Protein AF-K2EMI7-F1 (afdb_monomer_lite)

Sequence (175 aa):
MKKKNIKNKKSYARLVGLIFLVAIAVSFVFHQYYTTDVLNKGKEIKVSHIKQKKLFKIAPKEEIMSNNVLRCEPSNISSNKNRLAGKYSLNQFLIKRNIEKLVGNKPMKNMVGEIASRNLETASYLVAIAKHESNLGKFSPKKDGKDCFNYWGFRGSYNKTKSGYSCFDSPEQAV

Radius of gyration: 29.81 Å; chains: 1; bounding box: 68×60×85 Å

Structure (mmCIF, N/CA/C/O backbone):
data_AF-K2EMI7-F1
#
_entry.id   AF-K2EMI7-F1
#
loop_
_atom_site.group_PDB
_atom_site.id
_atom_site.type_symbol
_atom_site.label_atom_id
_atom_site.label_alt_id
_atom_site.label_comp_id
_atom_site.label_asym_id
_atom_site.label_entity_id
_atom_site.label_seq_id
_atom_site.pdbx_PDB_ins_code
_atom_site.Cartn_x
_atom_site.Cartn_y
_atom_site.Cartn_z
_atom_site.occupancy
_atom_site.B_iso_or_equiv
_atom_site.auth_seq_id
_atom_site.auth_comp_id
_atom_site.auth_asym_id
_atom_site.auth_atom_id
_atom_site.pdbx_PDB_model_num
ATOM 1 N N . MET A 1 1 ? 36.731 -22.249 67.807 1.00 58.53 1 MET A N 1
ATOM 2 C CA . MET A 1 1 ? 36.358 -22.102 66.373 1.00 58.53 1 MET A CA 1
ATOM 3 C C . MET A 1 1 ? 34.879 -21.770 66.066 1.00 58.53 1 MET A C 1
ATOM 5 O O . MET A 1 1 ? 34.621 -21.323 64.958 1.00 58.53 1 MET A O 1
ATOM 9 N N . LYS A 1 2 ? 33.895 -21.877 66.983 1.00 56.19 2 LYS A N 1
ATOM 10 C CA . LYS A 1 2 ? 32.458 -21.661 66.647 1.00 56.19 2 LYS A CA 1
ATOM 11 C C . LYS A 1 2 ? 32.001 -20.198 66.412 1.00 56.19 2 LYS A C 1
ATOM 13 O O . LYS A 1 2 ? 31.040 -19.979 65.681 1.00 56.19 2 LYS A O 1
ATOM 18 N N . LYS A 1 3 ? 32.682 -19.180 66.963 1.00 54.12 3 LYS A N 1
ATOM 19 C CA . LYS A 1 3 ? 32.239 -17.763 66.872 1.00 54.12 3 LYS A CA 1
ATOM 20 C C . LYS A 1 3 ? 32.367 -17.129 65.473 1.00 54.12 3 LYS A C 1
ATOM 22 O O . LYS A 1 3 ? 31.587 -16.237 65.149 1.00 54.12 3 LYS A O 1
ATOM 27 N N . LYS A 1 4 ? 33.308 -17.582 64.631 1.00 57.94 4 LYS A N 1
ATOM 28 C CA . LYS A 1 4 ? 33.532 -17.020 63.278 1.00 57.94 4 LYS A CA 1
ATOM 29 C C . LYS A 1 4 ? 32.387 -17.367 62.311 1.00 57.94 4 LYS A C 1
ATOM 31 O O . LYS A 1 4 ? 31.957 -16.523 61.535 1.00 57.94 4 LYS A O 1
ATOM 36 N N . ASN A 1 5 ? 31.825 -18.570 62.439 1.00 57.88 5 ASN A N 1
ATOM 37 C CA . ASN A 1 5 ? 30.780 -19.079 61.546 1.00 57.88 5 ASN A CA 1
ATOM 38 C C . ASN A 1 5 ? 29.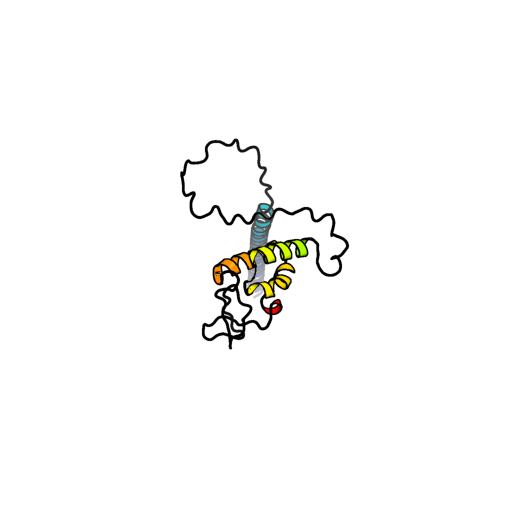410 -18.387 61.772 1.00 57.88 5 ASN A C 1
ATOM 40 O O . ASN A 1 5 ? 28.653 -18.141 60.837 1.00 57.88 5 ASN A O 1
ATOM 44 N N . ILE A 1 6 ? 29.124 -17.963 63.010 1.00 60.81 6 ILE A N 1
ATOM 45 C CA . ILE A 1 6 ? 27.888 -17.235 63.355 1.00 60.81 6 ILE A CA 1
ATOM 46 C C . ILE A 1 6 ? 27.912 -15.791 62.821 1.00 60.81 6 ILE A C 1
ATOM 48 O O . ILE A 1 6 ? 26.879 -15.279 62.386 1.00 60.81 6 ILE A O 1
ATOM 52 N N . LYS A 1 7 ? 29.082 -15.131 62.808 1.00 60.81 7 LYS A N 1
ATOM 53 C CA . LYS A 1 7 ? 29.219 -13.769 62.258 1.00 60.81 7 LYS A CA 1
ATOM 54 C C . LYS A 1 7 ? 28.960 -13.735 60.747 1.00 60.81 7 LYS A C 1
ATOM 56 O O . LYS A 1 7 ? 28.239 -12.853 60.288 1.00 60.81 7 LYS A O 1
ATOM 61 N N . ASN A 1 8 ? 29.451 -14.728 60.004 1.00 63.94 8 ASN A N 1
ATOM 62 C CA . ASN A 1 8 ? 29.237 -14.808 58.555 1.00 63.94 8 ASN A CA 1
ATOM 63 C C . ASN A 1 8 ? 27.765 -15.060 58.194 1.00 63.94 8 ASN A C 1
ATOM 65 O O . ASN A 1 8 ? 27.247 -14.408 57.292 1.00 63.94 8 ASN A O 1
ATOM 69 N N . LYS A 1 9 ? 27.053 -15.908 58.952 1.00 69.69 9 LYS A N 1
ATOM 70 C CA . LYS A 1 9 ? 25.607 -16.126 58.751 1.00 69.69 9 LYS A CA 1
ATOM 71 C C . LYS A 1 9 ? 24.773 -14.866 58.998 1.00 69.69 9 LYS A C 1
ATOM 73 O O . LYS A 1 9 ? 23.868 -14.575 58.223 1.00 69.69 9 LYS A O 1
ATOM 78 N N . LYS A 1 10 ? 25.099 -14.081 60.034 1.00 72.56 10 LYS A N 1
ATOM 79 C CA . LYS A 1 10 ? 24.418 -12.799 60.298 1.00 72.56 10 LYS A CA 1
ATOM 80 C C . LYS A 1 10 ? 24.714 -11.745 59.226 1.00 72.56 10 LYS A C 1
ATOM 82 O O . LYS A 1 10 ? 23.830 -10.961 58.903 1.00 72.56 10 LYS A O 1
ATOM 87 N N . SER A 1 11 ? 25.928 -11.736 58.674 1.00 76.31 11 SER A N 1
ATOM 88 C CA . SER A 1 11 ? 26.299 -10.839 57.572 1.00 76.31 11 SER A CA 1
ATOM 89 C C . SER A 1 11 ? 25.534 -11.177 56.288 1.00 76.31 11 SER A C 1
ATOM 91 O O . SER A 1 11 ? 24.950 -10.297 55.662 1.00 76.31 11 SER A O 1
ATOM 93 N N . TYR A 1 12 ? 25.440 -12.467 55.955 1.00 83.25 12 TYR A N 1
ATOM 94 C CA . TYR A 1 12 ? 24.711 -12.934 54.777 1.00 83.25 12 TYR A CA 1
ATOM 95 C C . TYR A 1 12 ? 23.205 -12.658 54.876 1.00 83.25 12 TYR A C 1
ATOM 97 O O . TYR A 1 12 ? 22.613 -12.144 53.935 1.00 83.25 12 TYR A O 1
ATOM 105 N N . ALA A 1 13 ? 22.596 -12.894 56.043 1.00 84.44 13 ALA A N 1
ATOM 106 C CA . ALA A 1 13 ? 21.185 -12.575 56.272 1.00 84.44 13 ALA A CA 1
ATOM 107 C C . ALA A 1 13 ? 20.878 -11.075 56.086 1.00 84.44 13 ALA A C 1
ATOM 109 O O . ALA A 1 13 ? 19.842 -10.722 55.528 1.00 84.44 13 ALA A O 1
ATOM 110 N N . ARG A 1 14 ? 21.794 -10.187 56.502 1.00 86.50 14 ARG A N 1
ATOM 111 C CA . ARG A 1 14 ? 21.661 -8.737 56.282 1.00 86.50 14 ARG A CA 1
ATOM 112 C C . ARG A 1 14 ? 21.793 -8.363 54.808 1.00 86.50 14 ARG A C 1
ATOM 114 O O . ARG A 1 14 ? 21.020 -7.540 54.334 1.00 86.50 14 ARG A O 1
ATOM 121 N N . LEU A 1 15 ? 22.731 -8.981 54.090 1.00 89.38 15 LEU A N 1
ATOM 122 C CA . LEU A 1 15 ? 22.933 -8.738 52.661 1.00 89.38 15 LEU A CA 1
ATOM 123 C C . LEU A 1 15 ? 21.712 -9.173 51.835 1.00 89.38 15 LEU A C 1
ATOM 125 O O . LEU A 1 15 ? 21.234 -8.410 51.003 1.00 89.38 15 LEU A O 1
ATOM 129 N N . VAL A 1 16 ? 21.169 -10.363 52.109 1.00 91.56 16 VAL A N 1
ATOM 130 C CA . VAL A 1 16 ? 19.969 -10.879 51.428 1.00 91.56 16 VAL A CA 1
ATOM 131 C C . VAL A 1 16 ? 18.754 -9.992 51.706 1.00 91.56 16 VAL A C 1
ATOM 133 O O . VAL A 1 16 ? 18.024 -9.656 50.777 1.00 91.56 16 VAL A O 1
ATOM 136 N N . GLY A 1 17 ? 18.569 -9.549 52.954 1.00 93.44 17 GLY A N 1
ATOM 137 C CA . GLY A 1 17 ? 17.494 -8.615 53.297 1.00 93.44 17 GLY A CA 1
ATOM 138 C C . GLY A 1 17 ? 17.592 -7.288 52.537 1.00 93.44 17 GLY A C 1
ATOM 139 O O . GLY A 1 17 ? 16.581 -6.767 52.074 1.00 93.44 17 GLY A O 1
ATOM 140 N N . LEU A 1 18 ? 18.808 -6.770 52.344 1.00 93.69 18 LEU A N 1
ATOM 141 C CA . LEU A 1 18 ? 19.036 -5.508 51.639 1.00 93.69 18 LEU A CA 1
ATOM 142 C C . LEU A 1 18 ? 18.751 -5.630 50.134 1.00 93.69 18 LEU A C 1
ATOM 144 O O . LEU A 1 18 ? 18.103 -4.756 49.565 1.00 93.69 18 LEU A O 1
ATOM 148 N N . ILE A 1 19 ? 19.138 -6.747 49.508 1.00 94.38 19 ILE A N 1
ATOM 149 C CA . ILE A 1 19 ? 18.801 -7.041 48.104 1.00 94.38 19 ILE A CA 1
ATOM 150 C C . ILE A 1 19 ? 17.281 -7.126 47.915 1.00 94.38 19 ILE A C 1
ATOM 152 O O . ILE A 1 19 ? 16.744 -6.571 46.957 1.00 94.38 19 ILE A O 1
ATOM 156 N N . PHE A 1 20 ? 16.576 -7.770 48.848 1.00 95.62 20 PHE A N 1
ATOM 157 C CA . PHE A 1 20 ? 15.123 -7.916 48.771 1.00 95.62 20 PHE A CA 1
ATOM 158 C C . PHE A 1 20 ? 14.398 -6.566 48.890 1.00 95.62 20 PHE A C 1
ATOM 160 O O . PHE A 1 20 ? 13.468 -6.294 48.132 1.00 95.62 20 PHE A O 1
ATOM 167 N N . LEU A 1 21 ? 14.862 -5.679 49.777 1.00 94.88 21 LEU A N 1
ATOM 168 C CA . LEU A 1 21 ? 14.314 -4.324 49.908 1.00 94.88 21 LEU A CA 1
ATOM 169 C C . LEU A 1 21 ? 14.520 -3.484 48.642 1.00 94.88 21 LEU A C 1
ATOM 171 O O . LEU A 1 21 ? 13.600 -2.785 48.218 1.00 94.88 21 LEU A O 1
ATOM 175 N N . VAL A 1 22 ? 15.690 -3.585 48.005 1.00 95.75 22 VAL A N 1
ATOM 176 C CA . VAL A 1 22 ? 15.959 -2.895 46.734 1.00 95.75 22 VAL A CA 1
ATOM 177 C C . VAL A 1 22 ? 15.048 -3.423 45.624 1.00 95.75 22 VAL A C 1
ATOM 179 O O . VAL A 1 22 ? 14.470 -2.628 44.886 1.00 95.75 22 VAL A O 1
ATOM 182 N N . ALA A 1 23 ? 14.845 -4.740 45.534 1.00 95.62 23 ALA A N 1
ATOM 183 C CA . ALA A 1 23 ? 13.955 -5.338 44.538 1.00 95.62 23 ALA A CA 1
ATOM 184 C C . ALA A 1 23 ? 12.493 -4.875 44.696 1.00 95.62 23 ALA A C 1
ATOM 186 O O . ALA A 1 23 ? 11.828 -4.577 43.699 1.00 95.62 23 ALA A O 1
ATOM 187 N N . ILE A 1 24 ? 12.004 -4.752 45.936 1.00 95.88 24 ILE A N 1
ATOM 188 C CA . ILE A 1 24 ? 10.662 -4.221 46.224 1.00 95.88 24 ILE A CA 1
ATOM 189 C C . ILE A 1 24 ? 10.566 -2.745 45.818 1.00 95.88 24 ILE A C 1
ATOM 191 O O . ILE A 1 24 ? 9.604 -2.361 45.154 1.00 95.88 24 ILE A O 1
ATOM 195 N N . ALA A 1 25 ? 11.566 -1.926 46.159 1.00 95.62 25 ALA A N 1
ATOM 196 C CA . ALA A 1 25 ? 11.580 -0.507 45.806 1.00 95.62 25 ALA A CA 1
ATOM 197 C C . ALA A 1 25 ? 11.582 -0.289 44.283 1.00 95.62 25 ALA A C 1
ATOM 199 O O . ALA A 1 25 ? 10.801 0.514 43.773 1.00 95.62 25 ALA A O 1
ATOM 200 N N . VAL A 1 26 ? 12.397 -1.048 43.542 1.00 95.44 26 VAL A N 1
ATOM 201 C CA . VAL A 1 26 ? 12.434 -0.995 42.071 1.00 95.44 26 VAL A CA 1
ATOM 202 C C . VAL A 1 26 ? 11.098 -1.435 41.474 1.00 95.44 26 VAL A C 1
ATOM 204 O O . VAL A 1 26 ? 10.591 -0.767 40.576 1.00 95.44 26 VAL A O 1
ATOM 207 N N . SER A 1 27 ? 10.487 -2.501 42.001 1.00 93.19 27 SER A N 1
ATOM 208 C CA . SER A 1 27 ? 9.173 -2.973 41.542 1.00 93.19 27 SER A CA 1
ATOM 209 C C . SER A 1 27 ? 8.075 -1.932 41.777 1.00 93.19 27 SER A C 1
ATOM 211 O O . SER A 1 27 ? 7.224 -1.733 40.913 1.00 93.19 27 SER A O 1
ATOM 213 N N . PHE A 1 28 ? 8.115 -1.220 42.908 1.00 94.25 28 PHE A N 1
ATOM 214 C CA . PHE A 1 28 ? 7.17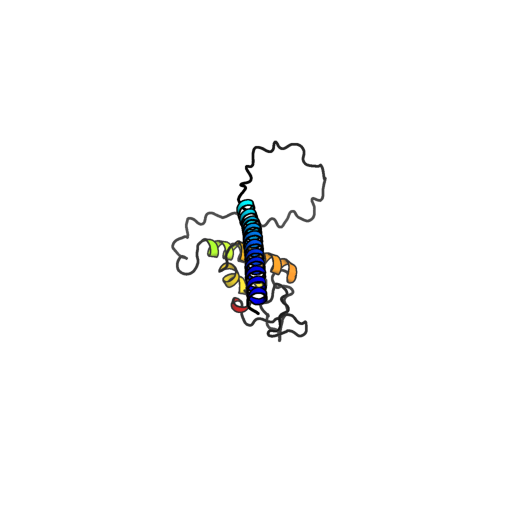3 -0.142 43.207 1.00 94.25 28 PHE A CA 1
ATOM 215 C C . PHE A 1 28 ? 7.340 1.047 42.252 1.00 94.25 28 PHE A C 1
ATOM 217 O O . PHE A 1 28 ? 6.351 1.541 41.716 1.00 94.25 28 PHE A O 1
ATOM 224 N N . VAL A 1 29 ? 8.579 1.468 41.974 1.00 91.94 29 VAL A N 1
ATOM 225 C CA . VAL A 1 29 ? 8.863 2.542 41.004 1.00 91.94 29 VAL A CA 1
ATOM 226 C C . VAL A 1 29 ? 8.427 2.143 39.594 1.00 91.94 29 VAL A C 1
ATOM 228 O O . VAL A 1 29 ? 7.775 2.934 38.916 1.00 91.94 29 VAL A O 1
ATOM 231 N N . PHE A 1 30 ? 8.711 0.907 39.170 1.00 89.31 30 PHE A N 1
ATOM 232 C CA . PHE A 1 30 ? 8.220 0.373 37.898 1.00 89.31 30 PHE A CA 1
ATOM 233 C C . PHE A 1 30 ? 6.690 0.397 37.848 1.00 89.31 30 PHE A C 1
ATOM 235 O O . PHE A 1 30 ? 6.118 0.880 36.875 1.00 89.31 30 PHE A O 1
ATOM 242 N N . HIS A 1 31 ? 6.004 -0.048 38.901 1.00 86.94 31 HIS A N 1
ATOM 243 C CA . HIS A 1 31 ? 4.544 -0.032 38.921 1.00 86.94 31 HIS A CA 1
ATOM 244 C C . HIS A 1 31 ? 3.977 1.394 38.836 1.00 86.94 31 HIS A C 1
ATOM 246 O O . HIS A 1 31 ? 3.043 1.626 38.073 1.00 86.94 31 HIS A O 1
ATOM 252 N N . GLN A 1 32 ? 4.571 2.370 39.528 1.00 84.31 32 GLN A N 1
ATOM 253 C CA . GLN A 1 32 ? 4.176 3.784 39.432 1.00 84.31 32 GLN A CA 1
ATOM 254 C C . GLN A 1 32 ? 4.410 4.357 38.022 1.00 84.31 32 GLN A C 1
ATOM 256 O O . GLN A 1 32 ? 3.540 5.031 37.473 1.00 84.31 32 GLN A O 1
ATOM 261 N N . TYR A 1 33 ? 5.546 4.045 37.392 1.00 84.56 33 TYR A N 1
ATOM 262 C CA . TYR A 1 33 ? 5.862 4.505 36.035 1.00 84.56 33 TYR A CA 1
ATOM 263 C C . TYR A 1 33 ? 4.877 3.948 34.994 1.00 84.56 33 TYR A C 1
ATOM 265 O O . TYR A 1 33 ? 4.270 4.698 34.235 1.00 84.56 33 TYR A O 1
ATOM 273 N N . TYR A 1 34 ? 4.623 2.638 35.018 1.00 77.31 34 TYR A N 1
ATOM 274 C CA . TYR A 1 34 ? 3.711 2.012 34.057 1.00 77.31 34 TYR A CA 1
ATOM 275 C C . TYR A 1 34 ? 2.229 2.321 34.323 1.00 77.31 34 TYR A C 1
ATOM 277 O O . TYR A 1 34 ? 1.443 2.354 33.380 1.00 77.31 34 TYR A O 1
ATOM 285 N N . THR A 1 35 ? 1.811 2.570 35.570 1.00 70.94 35 THR A N 1
ATOM 286 C CA . THR A 1 35 ? 0.410 2.939 35.868 1.00 70.94 35 THR A CA 1
ATOM 287 C C . THR A 1 35 ? 0.094 4.392 35.510 1.00 70.94 35 THR A C 1
ATOM 289 O O . THR A 1 35 ? -1.014 4.679 35.052 1.00 70.94 35 THR A O 1
ATOM 292 N N . THR A 1 36 ? 1.057 5.309 35.645 1.00 60.44 36 THR A N 1
ATOM 293 C CA . THR A 1 36 ? 0.868 6.724 35.274 1.00 60.44 36 THR A CA 1
ATOM 294 C C . THR A 1 36 ? 0.776 6.937 33.758 1.00 60.44 36 THR A C 1
ATOM 296 O O . THR A 1 36 ? -0.046 7.744 33.313 1.00 60.44 36 THR A O 1
ATOM 299 N N . ASP A 1 37 ? 1.492 6.151 32.949 1.00 58.06 37 ASP A N 1
ATOM 300 C CA . ASP A 1 37 ? 1.394 6.205 31.480 1.00 58.06 37 ASP A CA 1
ATOM 301 C C . ASP A 1 37 ? 0.076 5.633 30.922 1.00 58.06 37 ASP A C 1
ATOM 303 O O . ASP A 1 37 ? -0.373 6.031 29.842 1.00 58.06 37 ASP A O 1
ATOM 307 N N . VAL A 1 38 ? -0.605 4.750 31.662 1.00 56.00 38 VAL A N 1
ATOM 308 C CA . VAL A 1 38 ? -1.909 4.195 31.251 1.00 56.00 38 VAL A CA 1
ATOM 309 C C . VAL A 1 38 ? -3.061 5.166 31.547 1.00 56.00 38 VAL A C 1
ATOM 311 O O . VAL A 1 38 ? -4.017 5.234 30.774 1.00 56.00 38 VAL A O 1
ATOM 314 N N . LEU A 1 39 ? -2.965 5.987 32.599 1.00 52.72 39 LEU A N 1
ATOM 315 C CA . LEU A 1 39 ? -4.022 6.939 32.980 1.00 52.72 39 LEU A CA 1
ATOM 316 C C . LEU A 1 39 ? -3.962 8.284 32.231 1.00 52.72 39 LEU A C 1
ATOM 318 O O . LEU A 1 39 ? -4.981 8.967 32.124 1.00 52.72 39 LEU A O 1
ATOM 322 N N . ASN A 1 40 ? -2.822 8.650 31.635 1.00 53.12 40 ASN A N 1
ATOM 323 C CA . ASN A 1 40 ? -2.707 9.863 30.810 1.00 53.12 40 ASN A CA 1
ATOM 324 C C . ASN A 1 40 ? -3.262 9.720 29.379 1.00 53.12 40 ASN A C 1
ATOM 326 O O . ASN A 1 40 ? -3.350 10.713 28.658 1.00 53.12 40 ASN A O 1
ATOM 330 N N . LYS A 1 41 ? -3.720 8.527 28.973 1.00 52.56 41 LYS A N 1
ATOM 331 C CA . LYS A 1 41 ? -4.428 8.311 27.695 1.00 52.56 41 LYS A CA 1
ATOM 332 C C . LYS A 1 41 ? -5.943 8.563 27.751 1.00 52.56 41 LYS A C 1
ATOM 334 O O . LYS A 1 41 ? -6.610 8.413 26.734 1.00 52.56 41 LYS A O 1
ATOM 339 N N . GLY A 1 42 ? -6.486 8.966 28.904 1.00 53.31 42 GLY A N 1
ATOM 340 C CA . GLY A 1 42 ? -7.935 9.043 29.137 1.00 53.31 42 GLY A CA 1
ATOM 341 C C . GLY A 1 42 ? -8.515 10.420 29.469 1.00 53.31 42 GLY A C 1
ATOM 342 O O . GLY A 1 42 ? -9.662 10.483 29.902 1.00 53.31 42 GLY A O 1
ATOM 343 N N . LYS A 1 43 ? -7.782 11.532 29.311 1.00 46.19 43 LYS A N 1
ATOM 344 C CA . LYS A 1 43 ? -8.409 12.856 29.466 1.00 46.19 43 LYS A CA 1
ATOM 345 C C . LYS A 1 43 ? -9.190 13.208 28.204 1.00 46.19 43 LYS A C 1
ATOM 347 O O . LYS A 1 43 ? -8.626 13.698 27.229 1.00 46.19 43 LYS A O 1
ATOM 352 N N . GLU A 1 44 ? -10.499 12.972 28.255 1.00 47.44 44 GLU A N 1
ATOM 353 C 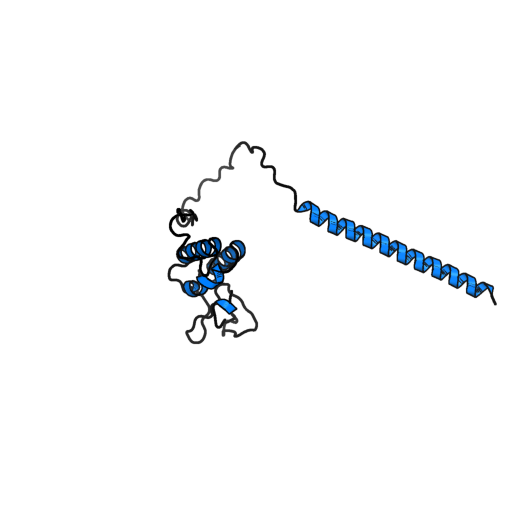CA . GLU A 1 44 ? -11.459 13.598 27.351 1.00 47.44 44 GLU A CA 1
ATOM 354 C C . GLU A 1 44 ? -11.184 15.102 27.280 1.00 47.44 44 GLU A C 1
ATOM 356 O O . GLU A 1 44 ? -11.229 15.823 28.285 1.00 47.44 44 GLU A O 1
ATOM 361 N N . ILE A 1 45 ? -10.911 15.587 26.072 1.00 46.81 45 ILE A N 1
ATOM 362 C CA . ILE A 1 45 ? -10.919 17.013 25.783 1.00 46.81 45 ILE A CA 1
ATOM 363 C C . ILE A 1 45 ? -12.377 17.459 25.914 1.00 46.81 45 ILE A C 1
ATOM 365 O O . ILE A 1 45 ? -13.165 17.342 24.976 1.00 46.81 45 ILE A O 1
ATOM 369 N N . LYS A 1 46 ? -12.756 17.976 27.086 1.00 42.72 46 LYS A N 1
ATOM 370 C CA . LYS A 1 46 ? -13.983 18.761 27.225 1.00 42.72 46 LYS A CA 1
ATOM 371 C C . LYS A 1 46 ? -13.795 20.038 26.418 1.00 42.72 46 LYS A C 1
ATOM 373 O O . LYS A 1 46 ? -13.186 20.994 26.890 1.00 42.72 46 LYS A O 1
ATOM 378 N N . VAL A 1 47 ? -14.307 20.042 25.190 1.00 51.66 47 VAL A N 1
ATOM 379 C CA . VAL A 1 47 ? -14.420 21.249 24.370 1.00 51.66 47 VAL A CA 1
ATOM 380 C C . VAL A 1 47 ? -15.521 22.116 24.980 1.00 51.66 47 VAL A C 1
ATOM 382 O O . VAL A 1 47 ? -16.671 22.100 24.551 1.00 51.66 47 VAL A O 1
ATOM 385 N N . SER A 1 48 ? -15.187 22.854 26.037 1.00 46.41 48 SER A N 1
ATOM 386 C CA . SER A 1 48 ? -16.004 23.969 26.491 1.00 46.41 48 SER A CA 1
ATOM 387 C C . SER A 1 48 ? -15.733 25.160 25.574 1.00 46.41 48 SER A C 1
ATOM 389 O O . SER A 1 48 ? -14.601 25.612 25.429 1.00 46.41 48 SER A O 1
ATOM 391 N N . HIS A 1 49 ? -16.793 25.607 24.899 1.00 48.25 49 HIS A N 1
ATOM 392 C CA . HIS A 1 49 ? -16.943 26.873 24.178 1.00 48.25 49 HIS A CA 1
ATOM 393 C C . HIS A 1 49 ? -15.678 27.737 24.039 1.00 48.25 49 HIS A C 1
ATOM 395 O O . HIS A 1 49 ? -15.483 28.718 24.762 1.00 48.25 49 HIS A O 1
ATOM 401 N N . ILE A 1 50 ? -14.870 27.456 23.017 1.00 44.12 50 ILE A N 1
ATOM 402 C CA . ILE A 1 50 ? -13.933 28.456 22.513 1.00 44.12 50 ILE A CA 1
ATOM 403 C C . ILE A 1 50 ? -14.769 29.458 21.714 1.00 44.12 50 ILE A C 1
ATOM 405 O O . ILE A 1 50 ? -15.125 29.235 20.558 1.00 44.12 50 ILE A O 1
ATOM 409 N N . LYS A 1 51 ? -15.105 30.576 22.369 1.00 42.66 51 LYS A N 1
ATOM 410 C CA . LYS A 1 51 ? -15.488 31.828 21.708 1.00 42.66 51 LYS A CA 1
ATOM 411 C C . LYS A 1 51 ? -14.494 32.070 20.574 1.00 42.66 51 LYS A C 1
ATOM 413 O O . LYS A 1 51 ? -13.311 32.268 20.842 1.00 42.66 51 LYS A O 1
ATOM 418 N N . GLN A 1 52 ? -14.977 32.069 19.332 1.00 51.97 52 GLN A N 1
ATOM 419 C CA . GLN A 1 52 ? -14.224 32.522 18.165 1.00 51.97 52 GLN A CA 1
ATOM 420 C C . GLN A 1 52 ? -13.710 33.940 18.436 1.00 51.97 52 GLN A C 1
ATOM 422 O O . GLN A 1 52 ? -14.424 34.923 18.255 1.00 51.97 52 GLN A O 1
ATOM 427 N N . LYS A 1 53 ? -12.475 34.066 18.918 1.00 4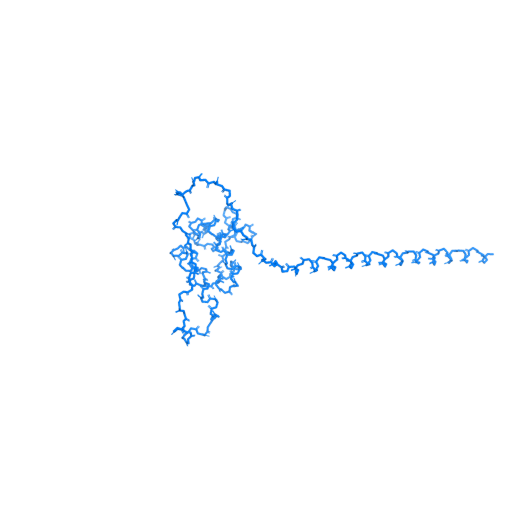3.62 53 LYS A N 1
ATOM 428 C CA . LYS A 1 53 ? -11.822 35.357 19.084 1.00 43.62 53 LYS A CA 1
ATOM 429 C C . LYS A 1 53 ? -10.535 35.340 18.280 1.00 43.62 53 LYS A C 1
ATOM 431 O O . LYS A 1 53 ? -9.517 34.821 18.711 1.00 43.62 53 LYS A O 1
ATOM 436 N N . LYS A 1 54 ? -10.654 35.967 17.109 1.00 42.47 54 LYS A N 1
ATOM 437 C CA . LYS A 1 54 ? -9.581 36.569 16.318 1.00 42.47 54 LYS A CA 1
ATOM 438 C C . LYS A 1 54 ? -8.523 35.574 15.824 1.00 42.47 54 LYS A C 1
ATOM 440 O O . LYS A 1 54 ? -7.414 35.495 16.341 1.00 42.47 54 LYS A O 1
ATOM 445 N N . LEU A 1 55 ? -8.898 34.881 14.746 1.00 38.12 55 LEU A N 1
ATOM 446 C CA . LEU A 1 55 ? -7.969 34.299 13.781 1.00 38.12 55 LEU A CA 1
ATOM 447 C C . LEU A 1 55 ? -6.863 35.319 13.466 1.00 38.12 55 LEU A C 1
ATOM 449 O O . LEU A 1 55 ? -7.141 36.473 13.125 1.00 38.12 55 LEU A O 1
ATOM 453 N N . PHE A 1 56 ? -5.620 34.875 13.598 1.00 41.25 56 PHE A N 1
ATOM 454 C CA . PHE A 1 56 ? -4.437 35.584 13.143 1.00 41.25 56 PHE A CA 1
ATOM 455 C C . PHE A 1 56 ? -4.610 35.889 11.645 1.00 41.25 56 PHE A C 1
ATOM 457 O O . PHE A 1 56 ? -4.821 34.978 10.843 1.00 41.25 56 PHE A O 1
ATOM 464 N N . LYS A 1 57 ? -4.613 37.176 11.275 1.00 40.69 57 LYS A N 1
ATOM 465 C CA . LYS A 1 57 ? -4.712 37.610 9.878 1.00 40.69 57 LYS A CA 1
ATOM 466 C C . LYS A 1 57 ? -3.429 37.206 9.151 1.00 40.69 57 LYS A C 1
ATOM 468 O O . LYS A 1 57 ? -2.444 37.932 9.200 1.00 40.69 57 LYS A O 1
ATOM 473 N N . ILE A 1 58 ? -3.468 36.074 8.460 1.00 39.84 58 ILE A N 1
ATOM 474 C CA . ILE A 1 58 ? -2.577 35.790 7.336 1.00 39.84 58 ILE A CA 1
ATOM 475 C C . ILE A 1 58 ? -3.470 35.833 6.102 1.00 39.84 58 ILE A C 1
ATOM 477 O O . ILE A 1 58 ? -4.321 34.969 5.913 1.00 39.84 58 ILE A O 1
ATOM 481 N N . ALA A 1 59 ? -3.318 36.881 5.304 1.00 38.09 59 ALA A N 1
ATOM 482 C CA . ALA A 1 59 ? -3.851 36.960 3.949 1.00 38.09 59 ALA A CA 1
ATOM 483 C C . ALA A 1 59 ? -2.685 36.770 2.960 1.00 38.09 59 ALA A C 1
ATOM 485 O O . ALA A 1 59 ? -1.542 37.046 3.322 1.00 38.09 59 ALA A O 1
ATOM 486 N N . PRO A 1 60 ? -2.946 36.403 1.700 1.00 48.25 60 PRO A N 1
ATOM 487 C CA . PRO A 1 60 ? -3.625 35.188 1.273 1.00 48.25 60 PRO A CA 1
ATOM 488 C C . PRO A 1 60 ? -2.678 34.343 0.396 1.00 48.25 60 PRO A C 1
ATOM 490 O O . PRO A 1 60 ? -1.850 34.868 -0.343 1.00 48.25 60 PRO A O 1
ATOM 493 N N . LYS A 1 61 ? -2.828 33.016 0.426 1.00 40.12 61 LYS A N 1
ATOM 494 C CA . LYS A 1 61 ? -2.358 32.142 -0.664 1.00 40.12 61 LYS A CA 1
ATOM 495 C C . LYS A 1 61 ? -3.527 31.308 -1.178 1.00 40.12 61 LYS A C 1
ATOM 497 O O . LYS A 1 61 ? -3.480 30.082 -1.248 1.00 40.12 61 LYS A O 1
ATOM 502 N N . GLU A 1 62 ? -4.607 32.013 -1.496 1.00 41.12 62 GLU A N 1
ATOM 503 C CA . GLU A 1 62 ? -5.642 31.541 -2.407 1.00 41.12 62 GLU A CA 1
ATOM 504 C C . GLU A 1 62 ? -5.046 31.490 -3.819 1.00 41.12 62 GLU A C 1
ATOM 506 O O . GLU A 1 62 ? -5.227 32.417 -4.589 1.00 41.12 62 GLU A O 1
ATOM 511 N N . GLU A 1 63 ? -4.281 30.443 -4.147 1.00 39.00 63 GLU A N 1
ATOM 512 C CA . GLU A 1 63 ? -4.137 30.050 -5.563 1.00 39.00 63 GLU A CA 1
ATOM 513 C C . GLU A 1 63 ? -3.629 28.620 -5.817 1.00 39.00 63 GLU A C 1
ATOM 515 O O . GLU A 1 63 ? -3.666 28.173 -6.956 1.00 39.00 63 GLU A O 1
ATOM 520 N N . ILE A 1 64 ? -3.197 27.837 -4.809 1.00 38.91 64 ILE A N 1
ATOM 521 C CA . ILE A 1 64 ? -2.572 26.517 -5.095 1.00 38.91 64 ILE A CA 1
ATOM 522 C C . ILE A 1 64 ? -3.249 25.305 -4.412 1.00 38.91 64 ILE A C 1
ATOM 524 O O . ILE A 1 64 ? -2.956 24.168 -4.767 1.00 38.91 64 ILE A O 1
ATOM 528 N N . MET A 1 65 ? -4.224 25.475 -3.506 1.00 37.94 65 MET A N 1
ATOM 529 C CA . MET A 1 65 ? -4.841 24.324 -2.796 1.00 37.94 65 MET A CA 1
ATOM 530 C C . MET A 1 65 ? -6.378 24.225 -2.841 1.00 37.94 65 MET A C 1
ATOM 532 O O . MET A 1 65 ? -6.949 23.400 -2.135 1.00 37.94 65 MET A O 1
ATOM 536 N N . SER A 1 66 ? -7.062 24.991 -3.698 1.00 35.75 66 SER A N 1
ATOM 537 C CA . SER A 1 66 ? -8.539 25.008 -3.740 1.00 35.75 66 SER A CA 1
ATOM 538 C C . SER A 1 66 ? -9.185 23.828 -4.493 1.00 35.75 66 SER A C 1
ATOM 540 O O . SER A 1 66 ? -10.309 23.441 -4.190 1.00 35.75 66 SER A O 1
ATOM 542 N N . ASN A 1 67 ? -8.491 23.170 -5.430 1.00 38.25 67 ASN A N 1
ATOM 543 C CA . ASN A 1 67 ? -9.192 22.305 -6.397 1.00 38.25 67 ASN A CA 1
ATOM 544 C C . ASN A 1 67 ? -9.155 20.791 -6.118 1.00 38.25 67 ASN A C 1
ATOM 546 O O . ASN A 1 67 ? -9.588 20.023 -6.967 1.00 38.25 67 ASN A O 1
ATOM 550 N N . ASN A 1 68 ? -8.670 20.325 -4.962 1.00 43.44 68 ASN A N 1
ATOM 551 C CA . ASN A 1 68 ? -8.652 18.885 -4.640 1.00 43.44 68 ASN A CA 1
ATOM 552 C C . ASN A 1 68 ? -9.056 18.587 -3.190 1.00 43.44 68 ASN A C 1
ATOM 554 O O . ASN A 1 68 ? -8.489 17.713 -2.532 1.00 43.44 68 ASN A O 1
ATOM 558 N N . VAL A 1 69 ? -10.073 19.294 -2.691 1.00 38.53 69 VAL A N 1
ATOM 559 C CA . VAL A 1 69 ? -10.776 18.885 -1.471 1.00 38.53 69 VAL A CA 1
ATOM 560 C C . VAL A 1 69 ? -11.564 17.622 -1.794 1.00 38.53 69 VAL A C 1
ATOM 562 O O . VAL A 1 69 ? -12.700 17.663 -2.265 1.00 38.53 69 VAL A O 1
ATOM 565 N N . LEU A 1 70 ? -10.939 16.474 -1.549 1.00 39.75 70 LEU A N 1
ATOM 566 C CA . LEU A 1 70 ? -11.610 15.190 -1.575 1.00 39.75 70 LEU A CA 1
ATOM 567 C C . LEU A 1 70 ? -12.494 15.078 -0.331 1.00 39.75 70 LEU A C 1
ATOM 569 O O . LEU A 1 70 ? -12.141 14.481 0.682 1.00 39.75 70 LEU A O 1
ATOM 573 N N . ARG A 1 71 ? -13.648 15.738 -0.397 1.00 33.44 71 ARG A N 1
ATOM 574 C CA . ARG A 1 71 ? -14.698 15.627 0.604 1.00 33.44 71 ARG A CA 1
ATOM 575 C C . ARG A 1 71 ? -15.364 14.270 0.401 1.00 33.44 71 ARG A C 1
ATOM 577 O O . ARG A 1 71 ? -16.107 14.071 -0.559 1.00 33.44 71 ARG A O 1
ATOM 584 N N . CYS A 1 72 ? -15.069 13.316 1.278 1.00 42.88 72 CYS A N 1
ATOM 585 C CA . CYS A 1 72 ? -15.822 12.070 1.371 1.00 42.88 72 CYS A CA 1
ATOM 586 C C . CYS A 1 72 ? -17.216 12.383 1.937 1.00 42.88 72 CYS A C 1
ATOM 588 O O . CYS A 1 72 ? -17.460 12.208 3.123 1.00 42.88 72 CYS A O 1
ATOM 590 N N . GLU A 1 73 ? -18.117 12.885 1.095 1.00 41.47 73 GLU A N 1
ATOM 591 C CA . GLU A 1 73 ? -19.547 12.932 1.399 1.00 41.47 73 GLU A CA 1
ATOM 592 C C . GLU A 1 73 ? -20.115 11.510 1.238 1.00 41.47 73 GLU A C 1
ATOM 594 O O . GLU A 1 73 ? -20.040 10.935 0.140 1.00 41.47 73 GLU A O 1
ATOM 599 N N . PRO A 1 74 ? -20.656 10.897 2.304 1.00 47.88 74 PRO A N 1
ATOM 600 C CA . PRO A 1 74 ? -21.324 9.612 2.208 1.00 47.88 74 PRO A CA 1
ATOM 601 C C . PRO A 1 74 ? -22.665 9.819 1.495 1.00 47.88 74 PRO A C 1
ATOM 603 O O . PRO A 1 74 ? -23.691 10.076 2.114 1.00 47.88 74 PRO A O 1
ATOM 606 N N . SER A 1 75 ? -22.675 9.711 0.166 1.00 49.19 75 SER A N 1
ATOM 607 C CA . SER A 1 75 ? -23.923 9.694 -0.605 1.00 49.19 75 SER A CA 1
ATOM 608 C C . SER A 1 75 ? -24.825 8.568 -0.086 1.00 49.19 75 SER A C 1
ATOM 610 O O . SER A 1 75 ? -24.336 7.448 0.039 1.00 49.19 75 SER A O 1
ATOM 612 N N . ASN A 1 76 ? -26.102 8.852 0.184 1.00 51.22 76 ASN A N 1
ATOM 613 C CA . ASN A 1 76 ? -27.139 7.944 0.697 1.00 51.22 76 ASN A CA 1
ATOM 614 C C . ASN A 1 76 ? -27.060 6.493 0.153 1.00 51.22 76 ASN A C 1
ATOM 616 O O . ASN A 1 76 ? -27.670 6.157 -0.860 1.00 51.22 76 ASN A O 1
ATOM 620 N N . ILE A 1 77 ? -26.346 5.604 0.857 1.00 54.66 77 ILE A N 1
ATOM 621 C CA . ILE A 1 77 ? -26.232 4.154 0.576 1.00 54.66 77 ILE A CA 1
ATOM 622 C C . ILE A 1 77 ? -27.275 3.390 1.412 1.00 54.66 77 ILE A C 1
ATOM 624 O O . ILE A 1 77 ? -26.990 2.395 2.068 1.00 54.66 77 ILE A O 1
ATOM 628 N N . SER A 1 78 ? -28.515 3.878 1.438 1.00 54.56 78 SER A N 1
ATOM 629 C CA . SER A 1 78 ? -29.614 3.172 2.115 1.00 54.56 78 SER A CA 1
ATOM 630 C C . SER A 1 78 ? -30.281 2.147 1.184 1.00 54.56 78 SER A C 1
ATOM 632 O O . SER A 1 78 ? -30.651 1.054 1.602 1.00 54.56 78 SER A O 1
ATOM 634 N N . SER A 1 79 ? -30.335 2.428 -0.121 1.00 49.44 79 SER A N 1
ATOM 635 C CA . SER A 1 79 ? -31.135 1.660 -1.085 1.00 49.44 79 SER A CA 1
ATOM 636 C C . SER A 1 79 ? -30.470 0.404 -1.667 1.00 49.44 79 SER A C 1
ATOM 638 O O . SER A 1 79 ? -31.120 -0.328 -2.405 1.00 49.44 79 SER A O 1
ATOM 640 N N . ASN A 1 80 ? -29.198 0.118 -1.355 1.00 49.91 80 ASN A N 1
ATOM 641 C CA . ASN A 1 80 ? -28.445 -0.968 -2.012 1.00 49.91 80 ASN A CA 1
ATOM 642 C C . ASN A 1 80 ? -27.760 -1.950 -1.040 1.00 49.91 80 ASN A C 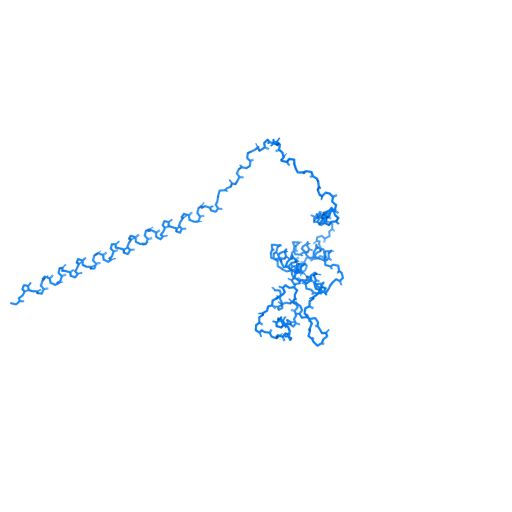1
ATOM 644 O O . ASN A 1 80 ? -26.853 -2.691 -1.415 1.00 49.91 80 ASN A O 1
ATOM 648 N N . LYS A 1 81 ? -28.190 -1.954 0.229 1.00 50.28 81 LYS A N 1
ATOM 649 C CA . LYS A 1 81 ? -27.562 -2.723 1.318 1.00 50.28 81 LYS A CA 1
ATOM 650 C C . LYS A 1 81 ? -27.692 -4.247 1.140 1.00 50.28 81 LYS A C 1
ATOM 652 O O . LYS A 1 81 ? -26.820 -4.987 1.581 1.00 50.28 81 LYS A O 1
ATOM 657 N N . ASN A 1 82 ? -28.728 -4.706 0.432 1.00 52.88 82 ASN A N 1
ATOM 658 C CA . ASN A 1 82 ? -29.111 -6.122 0.395 1.00 52.88 82 ASN A CA 1
ATOM 659 C C . ASN A 1 82 ? -28.550 -6.933 -0.792 1.00 52.88 82 ASN A C 1
ATOM 661 O O . ASN A 1 82 ? -28.734 -8.143 -0.816 1.00 52.88 82 ASN A O 1
ATOM 665 N N . ARG A 1 83 ? -27.843 -6.325 -1.761 1.00 54.41 83 ARG A N 1
ATOM 666 C CA . ARG A 1 83 ? -27.272 -7.053 -2.924 1.00 54.41 83 ARG A CA 1
ATOM 667 C C . ARG A 1 83 ? -25.761 -7.321 -2.860 1.00 54.41 83 ARG A C 1
ATOM 669 O O . ARG A 1 83 ? -25.258 -8.083 -3.676 1.00 54.41 83 ARG A O 1
ATOM 676 N N . LEU A 1 84 ? -25.035 -6.730 -1.907 1.00 53.47 84 LEU A N 1
ATOM 677 C CA . LEU A 1 84 ? -23.560 -6.796 -1.821 1.00 53.47 84 LEU A CA 1
ATOM 678 C C . LEU A 1 84 ? -23.033 -7.483 -0.547 1.00 53.47 84 LEU A C 1
ATOM 680 O O . LEU A 1 84 ? -21.824 -7.542 -0.332 1.00 53.47 84 LEU A O 1
ATOM 684 N N . ALA A 1 85 ? -23.925 -8.032 0.280 1.00 47.97 85 ALA A N 1
ATOM 685 C CA . ALA A 1 85 ? -23.613 -8.570 1.607 1.00 47.97 85 ALA A CA 1
ATOM 686 C C . ALA A 1 85 ? -22.768 -9.864 1.611 1.00 47.97 85 ALA A C 1
ATOM 688 O O . ALA A 1 85 ? -22.458 -10.384 2.676 1.00 47.97 85 ALA A O 1
ATOM 689 N N . GLY A 1 86 ? -22.380 -10.392 0.447 1.00 55.16 86 GLY A N 1
ATOM 690 C CA . GLY A 1 86 ? -21.715 -11.693 0.354 1.00 55.16 86 GLY A CA 1
ATOM 691 C C . GLY A 1 86 ? -20.207 -11.707 0.628 1.00 55.16 86 GLY A C 1
ATOM 692 O O . GLY A 1 86 ? -19.659 -12.792 0.787 1.00 55.16 86 GLY A O 1
ATOM 693 N N . LYS A 1 87 ? -19.504 -10.559 0.650 1.00 61.03 87 LYS A N 1
ATOM 694 C CA . LYS A 1 87 ? -18.022 -10.569 0.734 1.00 61.03 87 LYS A CA 1
ATOM 695 C C . LYS A 1 87 ? -17.359 -9.437 1.531 1.00 61.03 87 LYS A C 1
ATOM 697 O O . LYS A 1 87 ? -16.246 -9.632 2.004 1.00 61.03 87 LYS A O 1
ATOM 702 N N . TYR A 1 88 ? -18.002 -8.280 1.703 1.00 66.50 88 TYR A N 1
ATOM 703 C CA . TYR A 1 88 ? -17.387 -7.109 2.349 1.00 66.50 88 TYR A CA 1
ATOM 704 C C . TYR A 1 88 ? -18.325 -6.469 3.374 1.00 66.50 88 TYR A C 1
ATOM 706 O O . TYR A 1 88 ? -19.537 -6.404 3.160 1.00 66.50 88 TYR A O 1
ATOM 714 N N . SER A 1 89 ? -17.765 -5.936 4.464 1.00 86.88 89 SER A N 1
ATOM 715 C CA . SER A 1 89 ? -18.533 -5.078 5.373 1.00 86.88 89 SER A CA 1
ATOM 716 C C . SER A 1 89 ? -18.909 -3.762 4.679 1.00 86.88 89 SER A C 1
ATOM 718 O O . SER A 1 89 ? -18.216 -3.306 3.766 1.00 86.88 89 SER A O 1
ATOM 720 N N . LEU A 1 90 ? -19.988 -3.104 5.124 1.00 86.12 90 LEU A N 1
ATOM 721 C CA . LEU A 1 90 ? -20.391 -1.791 4.594 1.00 86.12 90 LEU A CA 1
ATOM 722 C C . LEU A 1 90 ? -19.226 -0.783 4.621 1.00 86.12 90 LEU A C 1
ATOM 724 O O . LEU A 1 90 ? -19.045 -0.017 3.677 1.00 86.12 90 LEU A O 1
ATOM 728 N N . ASN A 1 91 ? -18.403 -0.836 5.670 1.00 88.44 91 ASN A N 1
ATOM 729 C CA . ASN A 1 91 ? -17.219 0.007 5.805 1.00 88.44 91 ASN A CA 1
ATOM 730 C C . ASN A 1 91 ? -16.172 -0.298 4.728 1.00 88.44 91 ASN A C 1
ATOM 732 O O . ASN A 1 91 ? -15.677 0.627 4.094 1.00 88.44 91 ASN A O 1
ATOM 736 N N . GLN A 1 92 ? -15.876 -1.572 4.465 1.00 91.12 92 GLN A N 1
ATOM 737 C CA . GLN A 1 92 ? -14.935 -1.962 3.408 1.00 91.12 92 GLN A CA 1
ATOM 738 C C . GLN A 1 92 ? -15.442 -1.542 2.020 1.00 91.12 92 GLN A C 1
ATOM 740 O O . GLN A 1 92 ? -14.667 -1.048 1.203 1.00 91.12 92 GLN A O 1
ATOM 745 N N . PHE A 1 93 ? -16.751 -1.648 1.762 1.00 92.44 93 PHE A N 1
ATOM 746 C CA . PHE A 1 93 ? -17.352 -1.145 0.523 1.00 92.44 93 PHE A CA 1
ATOM 747 C C . PHE A 1 93 ? -17.172 0.374 0.364 1.00 92.44 93 PHE A C 1
ATOM 749 O O . PHE A 1 93 ? -16.806 0.848 -0.715 1.00 92.44 93 PHE A O 1
ATOM 756 N N . LEU A 1 94 ? -17.398 1.140 1.436 1.00 92.06 94 LEU A N 1
ATOM 757 C CA . LEU A 1 94 ? -17.200 2.592 1.449 1.00 92.06 94 LEU A CA 1
ATOM 758 C C . LEU A 1 94 ? -15.734 2.971 1.217 1.00 92.06 94 LEU A C 1
ATOM 760 O O . LEU A 1 94 ? -15.453 3.829 0.379 1.00 92.06 94 LEU A O 1
ATOM 764 N N . ILE A 1 95 ? -14.807 2.303 1.911 1.00 95.25 95 ILE A N 1
ATOM 765 C CA . ILE A 1 95 ? -13.361 2.487 1.733 1.00 95.25 95 ILE A CA 1
ATOM 766 C C . ILE A 1 95 ? -12.993 2.217 0.273 1.00 95.25 95 ILE A C 1
ATOM 768 O O . ILE A 1 95 ? -12.465 3.107 -0.391 1.00 95.25 95 ILE A O 1
ATOM 772 N N . LYS A 1 96 ? -13.355 1.043 -0.260 1.00 96.31 96 LYS A N 1
ATOM 773 C CA . LYS A 1 96 ? -13.101 0.652 -1.654 1.00 96.31 96 LYS A CA 1
ATOM 774 C C . LYS A 1 96 ? -13.558 1.729 -2.628 1.00 96.31 96 LYS A C 1
ATOM 776 O O . LYS A 1 96 ? -12.757 2.213 -3.419 1.00 96.31 96 LYS A O 1
ATOM 781 N N . ARG A 1 97 ? -14.816 2.165 -2.527 1.00 95.50 97 ARG A N 1
ATOM 782 C CA . ARG A 1 97 ? -15.388 3.173 -3.429 1.00 95.50 97 ARG A CA 1
ATOM 783 C C . ARG A 1 97 ? -14.647 4.511 -3.366 1.00 95.50 97 ARG A C 1
ATOM 785 O O . ARG A 1 97 ? -14.459 5.155 -4.398 1.00 95.50 97 ARG A O 1
ATOM 792 N N . ASN A 1 98 ? -14.246 4.947 -2.175 1.00 95.69 98 ASN A N 1
ATOM 793 C CA . ASN A 1 98 ? -13.514 6.202 -2.005 1.00 95.69 98 ASN A CA 1
ATOM 794 C C . ASN A 1 98 ? -12.110 6.115 -2.612 1.00 95.69 98 ASN A C 1
ATOM 796 O O . ASN A 1 98 ? -11.684 7.033 -3.314 1.00 95.69 98 ASN A O 1
ATOM 800 N N . ILE A 1 99 ? -11.426 4.987 -2.416 1.00 97.62 99 ILE A N 1
ATOM 801 C CA . ILE A 1 99 ? -10.112 4.744 -3.011 1.00 97.62 99 ILE A CA 1
ATOM 802 C C . ILE A 1 99 ? -10.225 4.643 -4.539 1.00 97.62 99 ILE A C 1
ATOM 804 O O . ILE A 1 99 ? -9.431 5.261 -5.238 1.00 97.62 99 ILE A O 1
ATOM 808 N N . GLU A 1 100 ? -11.228 3.957 -5.094 1.00 97.62 100 GLU A N 1
ATOM 809 C CA . GLU A 1 100 ? -11.433 3.879 -6.553 1.00 97.62 100 GLU A CA 1
ATOM 810 C C . GLU A 1 100 ? -11.565 5.263 -7.196 1.00 97.62 100 GLU A C 1
ATOM 812 O O . GLU A 1 100 ? -10.951 5.521 -8.232 1.00 97.62 100 GLU A O 1
ATOM 817 N N . LYS A 1 101 ? -12.313 6.174 -6.558 1.00 96.88 101 LYS A N 1
ATOM 818 C CA . LYS A 1 101 ? -12.445 7.567 -7.013 1.00 96.88 101 LYS A CA 1
ATOM 819 C C . LYS A 1 101 ? -11.110 8.315 -6.978 1.00 96.88 101 LYS A C 1
ATOM 821 O O . LYS A 1 101 ? -10.803 9.045 -7.914 1.00 96.88 101 LYS A O 1
ATOM 826 N N . LEU A 1 102 ? -10.326 8.131 -5.916 1.00 96.00 102 LEU A N 1
ATOM 827 C CA . LEU A 1 102 ? -9.006 8.750 -5.742 1.00 96.00 102 LEU A CA 1
ATOM 828 C C . LEU A 1 102 ? -7.980 8.261 -6.764 1.00 96.00 102 LEU A C 1
ATOM 830 O O . LEU A 1 102 ? -7.187 9.038 -7.300 1.00 96.00 102 LEU A O 1
ATOM 834 N N . VAL A 1 103 ? -7.962 6.951 -6.987 1.00 97.00 103 VAL A N 1
ATOM 835 C CA . VAL A 1 103 ? -6.949 6.274 -7.794 1.00 97.00 103 VAL A CA 1
ATOM 836 C C . VAL A 1 103 ? -7.248 6.396 -9.283 1.00 97.00 103 VAL A C 1
ATOM 838 O O . VAL A 1 103 ? -6.319 6.537 -10.084 1.00 97.00 103 VAL A O 1
ATOM 841 N N . GLY A 1 104 ? -8.525 6.395 -9.668 1.00 96.38 104 G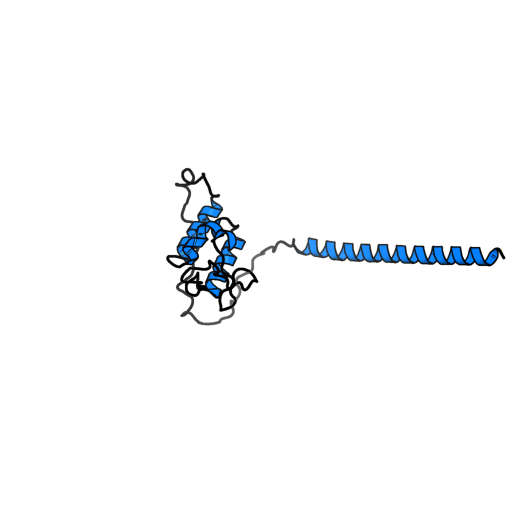LY A N 1
ATOM 842 C CA . GLY A 1 104 ? -8.941 6.507 -11.060 1.00 96.38 104 GLY A CA 1
ATOM 843 C C . GLY A 1 104 ? -8.388 5.359 -11.906 1.00 96.38 104 GLY A C 1
ATOM 844 O O . GLY A 1 104 ? -8.634 4.189 -11.621 1.00 96.38 104 GLY A O 1
ATOM 845 N N . ASN A 1 105 ? -7.644 5.688 -12.962 1.00 96.31 105 ASN A N 1
ATOM 846 C CA . ASN A 1 105 ? -7.040 4.734 -13.900 1.00 96.31 105 ASN A CA 1
ATOM 847 C C . ASN A 1 105 ? -5.546 4.457 -13.642 1.00 96.31 105 ASN A C 1
ATOM 849 O O . ASN A 1 105 ? -4.868 3.900 -14.504 1.00 96.31 105 ASN A O 1
ATOM 853 N N . LYS A 1 106 ? -5.008 4.876 -12.494 1.00 97.44 106 LYS A N 1
ATOM 854 C CA . LYS A 1 106 ? -3.587 4.691 -12.170 1.00 97.44 106 LYS A CA 1
ATOM 855 C C . LYS A 1 106 ? -3.278 3.232 -11.809 1.00 97.44 106 LYS A C 1
ATOM 857 O O . LYS A 1 106 ? -4.197 2.518 -11.405 1.00 97.44 106 LYS A O 1
ATOM 862 N N . PRO A 1 107 ? -2.004 2.791 -11.885 1.00 97.75 107 PRO A N 1
ATOM 863 C CA . PRO A 1 107 ? -1.632 1.394 -11.634 1.00 97.75 107 PRO A CA 1
ATOM 864 C C . PRO A 1 107 ? -2.127 0.844 -10.292 1.00 97.75 107 PRO A C 1
ATOM 866 O O . PRO A 1 107 ? -2.605 -0.288 -10.231 1.00 97.75 107 PRO A O 1
ATOM 869 N N . MET A 1 108 ? -2.169 1.688 -9.252 1.00 97.88 108 MET A N 1
ATOM 870 C CA . MET A 1 108 ? -2.669 1.289 -7.935 1.00 97.88 108 MET A CA 1
ATOM 871 C C . MET A 1 108 ? -4.125 0.813 -7.910 1.00 97.88 108 MET A C 1
ATOM 873 O O . MET A 1 108 ? -4.543 0.189 -6.935 1.00 97.88 108 MET A O 1
ATOM 877 N N . LYS A 1 109 ? -4.897 1.016 -8.986 1.00 98.06 109 LYS A N 1
ATOM 878 C CA . LYS A 1 109 ? -6.263 0.492 -9.112 1.00 98.06 109 LYS A CA 1
ATOM 879 C C . LYS A 1 109 ? -6.316 -1.018 -8.848 1.00 98.06 109 LYS A C 1
ATOM 881 O O . LYS A 1 109 ? -7.281 -1.494 -8.257 1.00 98.06 109 LYS A O 1
ATOM 886 N N . ASN A 1 110 ? -5.260 -1.743 -9.211 1.00 96.94 110 ASN A N 1
ATOM 887 C CA . ASN A 1 110 ? -5.165 -3.191 -9.038 1.00 96.94 110 ASN A CA 1
ATOM 888 C C . ASN A 1 110 ? -5.041 -3.630 -7.567 1.00 96.94 110 ASN A C 1
ATOM 890 O O . ASN A 1 110 ? -5.315 -4.782 -7.264 1.00 96.94 110 ASN A O 1
ATOM 894 N N . MET A 1 111 ? -4.678 -2.726 -6.650 1.00 98.06 111 MET A N 1
ATOM 895 C CA . MET A 1 111 ? -4.517 -3.027 -5.218 1.00 98.06 111 MET A CA 1
ATOM 896 C C . MET A 1 111 ? -5.679 -2.543 -4.351 1.00 98.06 111 MET A C 1
ATOM 898 O O . MET A 1 111 ? -5.718 -2.811 -3.154 1.00 98.06 111 MET A O 1
ATOM 902 N N . VAL A 1 112 ? -6.650 -1.837 -4.933 1.00 97.81 112 VAL A N 1
ATOM 903 C CA . VAL A 1 112 ? -7.769 -1.232 -4.194 1.00 97.81 112 VAL A CA 1
ATOM 904 C C . VAL A 1 112 ? -8.536 -2.268 -3.370 1.00 97.81 112 VAL A C 1
ATOM 906 O O . VAL A 1 112 ? -8.917 -1.965 -2.243 1.00 97.81 112 VAL A O 1
ATOM 909 N N . GLY A 1 113 ? -8.772 -3.466 -3.915 1.00 96.44 113 GLY A N 1
ATOM 910 C CA . GLY A 1 113 ? -9.493 -4.531 -3.210 1.00 96.44 113 GLY A CA 1
ATOM 911 C C . GLY A 1 113 ? -8.805 -4.930 -1.905 1.00 96.44 113 GLY A C 1
ATOM 912 O O . GLY A 1 113 ? -9.448 -4.937 -0.855 1.00 96.44 113 GLY A O 1
ATOM 913 N N . GLU A 1 114 ? -7.494 -5.157 -1.971 1.00 97.94 114 GLU A N 1
ATOM 914 C CA . GLU A 1 114 ? -6.682 -5.547 -0.820 1.00 97.94 114 GLU A CA 1
ATOM 915 C C . GLU A 1 114 ? -6.521 -4.410 0.185 1.00 97.94 114 GLU A C 1
ATOM 917 O O . GLU A 1 114 ? -6.709 -4.616 1.383 1.00 97.94 114 GLU A O 1
ATOM 922 N N . ILE A 1 115 ? -6.300 -3.175 -0.278 1.00 97.88 115 ILE A N 1
ATOM 923 C CA . ILE A 1 115 ? -6.240 -2.001 0.606 1.00 97.88 115 ILE A CA 1
ATOM 924 C C . ILE A 1 115 ? -7.576 -1.816 1.339 1.00 97.88 115 ILE A C 1
ATOM 926 O O . ILE A 1 115 ? -7.598 -1.550 2.539 1.00 97.88 115 ILE A O 1
ATOM 930 N N . ALA A 1 116 ? -8.700 -1.993 0.643 1.00 96.69 116 ALA A N 1
ATOM 931 C CA . ALA A 1 116 ? -10.027 -1.835 1.225 1.00 96.69 116 ALA A CA 1
ATOM 932 C C . ALA A 1 116 ? -10.428 -2.960 2.186 1.00 96.69 116 ALA A C 1
ATOM 934 O O . ALA A 1 116 ? -11.397 -2.790 2.924 1.00 96.69 116 ALA A O 1
ATOM 935 N N . SER A 1 117 ? -9.706 -4.085 2.201 1.00 95.44 117 SER A N 1
ATOM 936 C CA . SER A 1 117 ? -9.885 -5.131 3.215 1.00 95.44 117 SER A CA 1
ATOM 937 C C . SER A 1 117 ? -9.414 -4.677 4.603 1.00 95.44 117 SER A C 1
ATOM 939 O O . SER A 1 117 ? -9.890 -5.192 5.620 1.00 95.44 117 SER A O 1
ATOM 941 N N . ARG A 1 118 ? -8.505 -3.692 4.652 1.00 95.38 118 ARG A N 1
ATOM 942 C CA . ARG A 1 118 ? -7.948 -3.126 5.883 1.00 95.38 118 ARG A CA 1
ATOM 943 C C . ARG A 1 118 ? -8.941 -2.167 6.548 1.00 95.38 118 ARG A C 1
ATOM 945 O O . ARG A 1 118 ? -9.938 -1.748 5.961 1.00 95.38 118 ARG A O 1
ATOM 952 N N . ASN A 1 119 ? -8.675 -1.819 7.807 1.00 95.06 119 ASN A N 1
ATOM 953 C CA . ASN A 1 119 ? -9.460 -0.796 8.496 1.00 95.06 119 ASN A CA 1
ATOM 954 C C . ASN A 1 119 ? -9.236 0.593 7.854 1.00 95.06 119 ASN A C 1
ATOM 956 O O . ASN A 1 119 ? -8.281 0.802 7.102 1.00 95.06 119 ASN A O 1
ATOM 960 N N . LEU A 1 120 ? -10.127 1.544 8.156 1.00 93.88 120 LEU A N 1
ATOM 961 C CA . LEU A 1 120 ? -10.118 2.880 7.548 1.00 93.88 120 LEU A CA 1
ATOM 962 C C . LEU A 1 120 ? -8.781 3.608 7.733 1.00 93.88 120 LEU A C 1
ATOM 964 O O . LEU A 1 120 ? -8.308 4.258 6.802 1.00 93.88 120 LEU A O 1
ATOM 968 N N . GLU A 1 121 ? -8.186 3.504 8.916 1.00 95.75 121 GLU A N 1
ATOM 969 C CA . GLU A 1 121 ? -6.943 4.185 9.265 1.00 95.75 121 GLU A CA 1
ATOM 970 C C . GLU A 1 121 ? -5.772 3.648 8.434 1.00 95.75 121 GLU A C 1
ATOM 972 O O . GLU A 1 121 ? -5.134 4.403 7.700 1.00 95.75 121 GLU A O 1
ATOM 977 N N . THR A 1 122 ? -5.556 2.330 8.449 1.00 97.38 122 THR A N 1
ATOM 978 C CA . THR A 1 122 ? -4.515 1.669 7.652 1.00 97.38 122 THR A CA 1
ATOM 979 C C . THR A 1 122 ? -4.692 1.949 6.161 1.00 97.38 122 THR A C 1
ATOM 981 O O . THR A 1 122 ? -3.737 2.339 5.492 1.00 97.38 122 THR A O 1
ATOM 984 N N . ALA A 1 123 ? -5.913 1.817 5.635 1.00 97.81 123 ALA A N 1
ATOM 985 C CA . ALA A 1 123 ? -6.197 2.085 4.228 1.00 97.81 123 ALA A CA 1
ATOM 986 C C . ALA A 1 123 ? -5.890 3.544 3.843 1.00 97.81 123 ALA A C 1
ATOM 988 O O . ALA A 1 123 ? -5.315 3.802 2.784 1.00 97.81 123 ALA A O 1
ATOM 989 N N . SER A 1 124 ? -6.223 4.497 4.719 1.00 96.69 124 SER A N 1
ATOM 990 C CA . SER A 1 124 ? -5.950 5.920 4.497 1.00 96.69 124 SER A CA 1
ATOM 991 C C . SER A 1 124 ? -4.450 6.205 4.453 1.00 96.69 124 SER A C 1
ATOM 993 O O . SER A 1 124 ? -3.991 6.905 3.547 1.00 96.69 124 SER A O 1
ATOM 995 N N . TYR A 1 125 ? -3.674 5.622 5.371 1.00 98.31 125 TYR A N 1
ATOM 996 C CA . TYR A 1 125 ? -2.219 5.773 5.376 1.00 98.31 125 TYR A CA 1
ATOM 997 C C . TYR A 1 125 ? -1.567 5.159 4.139 1.00 98.31 125 TYR A C 1
ATOM 999 O O . TYR A 1 125 ? -0.748 5.823 3.505 1.00 98.31 125 TYR A O 1
ATOM 1007 N N . LEU A 1 126 ? -1.965 3.949 3.737 1.00 98.38 126 LEU A N 1
ATOM 1008 C CA . LEU A 1 126 ? -1.434 3.310 2.530 1.00 98.38 126 LEU A CA 1
ATOM 1009 C C . LEU A 1 126 ? -1.661 4.175 1.283 1.00 98.38 126 LEU A C 1
ATOM 1011 O O . LEU A 1 126 ? -0.739 4.384 0.495 1.00 98.38 126 LEU A O 1
ATOM 1015 N N . VAL A 1 127 ? -2.861 4.741 1.126 1.00 98.25 127 VAL A N 1
ATOM 1016 C CA . VAL A 1 127 ? -3.184 5.621 -0.008 1.00 98.25 127 VAL A CA 1
ATOM 1017 C C . VAL A 1 127 ? -2.400 6.932 0.049 1.00 98.25 127 VAL A C 1
ATOM 1019 O O . VAL A 1 127 ? -1.902 7.384 -0.983 1.00 98.25 127 VAL A O 1
ATOM 1022 N N . ALA A 1 128 ? -2.260 7.537 1.231 1.00 98.31 128 ALA A N 1
ATOM 1023 C CA . ALA A 1 128 ? -1.503 8.774 1.411 1.00 98.31 128 ALA A CA 1
ATOM 1024 C C . ALA A 1 128 ? -0.011 8.585 1.091 1.00 98.31 128 ALA A C 1
ATOM 1026 O O . ALA A 1 128 ? 0.560 9.372 0.334 1.00 98.31 128 ALA A O 1
ATOM 1027 N N . ILE A 1 129 ? 0.602 7.509 1.592 1.00 98.50 129 ILE A N 1
ATOM 1028 C CA . ILE A 1 129 ? 2.001 7.173 1.304 1.00 98.50 129 ILE A CA 1
ATOM 1029 C C . ILE A 1 129 ? 2.163 6.878 -0.188 1.00 98.50 129 ILE A C 1
ATOM 1031 O O . ILE A 1 129 ? 3.043 7.441 -0.831 1.00 98.50 129 ILE A O 1
ATOM 1035 N N . ALA A 1 130 ? 1.276 6.079 -0.786 1.00 98.50 130 ALA A N 1
ATOM 1036 C CA . ALA A 1 130 ? 1.354 5.785 -2.213 1.00 98.50 130 ALA A CA 1
ATOM 1037 C C . ALA A 1 130 ? 1.185 7.034 -3.092 1.00 98.50 130 ALA A C 1
ATOM 1039 O O . ALA A 1 130 ? 1.801 7.153 -4.158 1.00 98.50 130 ALA A O 1
ATOM 1040 N N . LYS A 1 131 ? 0.368 8.000 -2.657 1.00 98.19 131 LYS A N 1
ATOM 1041 C CA . LYS A 1 131 ? 0.247 9.300 -3.320 1.00 98.19 131 LYS A CA 1
ATOM 1042 C C . LYS A 1 131 ? 1.565 10.069 -3.285 1.00 98.19 131 LYS A C 1
ATOM 1044 O O . LYS A 1 131 ? 1.924 10.648 -4.308 1.00 98.19 131 LYS A O 1
ATOM 1049 N N . HIS A 1 132 ? 2.248 10.067 -2.146 1.00 98.31 132 HIS A N 1
ATOM 1050 C CA . HIS A 1 132 ? 3.527 10.745 -1.961 1.00 98.31 132 HIS A CA 1
ATOM 1051 C C . HIS A 1 132 ? 4.655 10.073 -2.760 1.00 98.31 132 HIS A C 1
ATOM 1053 O O . HIS A 1 132 ? 5.299 10.719 -3.580 1.00 98.31 132 HIS A O 1
ATOM 1059 N N . GLU A 1 133 ? 4.835 8.765 -2.587 1.00 98.25 133 GLU A N 1
ATOM 1060 C CA . GLU A 1 133 ? 6.007 8.024 -3.071 1.00 98.25 133 GLU A CA 1
ATOM 1061 C C . GLU A 1 133 ? 5.979 7.726 -4.572 1.00 98.25 133 GLU A C 1
ATOM 1063 O O . GLU A 1 133 ? 7.014 7.710 -5.233 1.00 98.25 133 GLU A O 1
ATOM 1068 N N . SER A 1 134 ? 4.798 7.470 -5.136 1.00 97.69 134 SER A N 1
ATOM 1069 C CA . SER A 1 134 ? 4.683 7.028 -6.532 1.00 97.69 134 SER A CA 1
ATOM 1070 C C . SER A 1 134 ? 3.598 7.754 -7.319 1.00 97.69 134 SER A C 1
ATOM 1072 O O . SER A 1 134 ? 3.348 7.416 -8.479 1.00 97.69 134 SER A O 1
ATOM 1074 N N . ASN A 1 135 ? 2.935 8.749 -6.718 1.00 98.06 135 ASN A N 1
ATOM 1075 C CA . ASN A 1 135 ? 1.727 9.368 -7.261 1.00 98.06 135 ASN A CA 1
ATOM 1076 C C . ASN A 1 135 ? 0.678 8.309 -7.647 1.00 98.06 135 ASN A C 1
ATOM 1078 O O . ASN A 1 135 ? 0.172 8.297 -8.775 1.00 98.06 135 ASN A O 1
ATOM 1082 N N . LEU A 1 136 ? 0.372 7.422 -6.691 1.00 98.12 136 LEU A N 1
ATOM 1083 C CA . LEU A 1 136 ? -0.573 6.302 -6.811 1.00 98.12 136 LEU A CA 1
ATOM 1084 C C . LEU A 1 136 ? -0.172 5.319 -7.930 1.00 98.12 136 LEU A C 1
ATOM 1086 O O . LEU A 1 136 ? -1.013 4.848 -8.698 1.00 98.12 136 LEU A O 1
ATOM 1090 N N . GLY A 1 137 ? 1.128 5.050 -8.055 1.00 97.31 137 GLY A N 1
ATOM 1091 C CA . GLY A 1 137 ? 1.699 4.099 -9.009 1.00 97.31 137 GLY A CA 1
ATOM 1092 C C . GLY A 1 137 ? 2.177 4.684 -10.342 1.00 97.31 137 GLY A C 1
ATOM 1093 O O . GLY A 1 137 ? 2.722 3.946 -11.152 1.00 97.31 137 GLY A O 1
ATOM 1094 N N . LYS A 1 138 ? 2.035 5.994 -10.607 1.00 96.88 138 LYS A N 1
ATOM 1095 C CA . LYS A 1 138 ? 2.563 6.612 -11.847 1.00 96.88 138 LYS A CA 1
ATOM 1096 C C . LYS A 1 138 ? 4.082 6.433 -11.986 1.00 96.88 138 LYS A C 1
ATOM 1098 O O . LYS A 1 138 ? 4.568 6.252 -13.099 1.00 96.88 138 LYS A O 1
ATOM 1103 N N . PHE A 1 139 ? 4.804 6.500 -10.872 1.00 95.88 139 PHE A N 1
ATOM 1104 C CA . PHE A 1 139 ? 6.264 6.400 -10.813 1.00 95.88 139 PHE A CA 1
ATOM 1105 C C . PHE A 1 139 ? 6.727 5.140 -10.064 1.00 95.88 139 PHE A C 1
ATOM 1107 O O . PHE A 1 139 ? 7.770 5.154 -9.417 1.00 95.88 139 PHE A O 1
ATOM 1114 N N . SER A 1 140 ? 5.933 4.063 -10.099 1.00 95.25 140 SER A N 1
ATOM 1115 C CA . SER A 1 140 ? 6.274 2.820 -9.404 1.00 95.25 140 SER A CA 1
ATOM 1116 C C . SER A 1 140 ? 7.466 2.099 -10.046 1.00 95.25 140 SER A C 1
ATOM 1118 O O . SER A 1 140 ? 7.667 2.187 -11.265 1.00 95.25 140 SER A O 1
ATOM 1120 N N . PRO A 1 141 ? 8.261 1.359 -9.250 1.00 95.94 141 PRO A N 1
ATOM 1121 C CA . PRO A 1 141 ? 9.251 0.445 -9.789 1.00 95.94 141 PRO A CA 1
ATOM 1122 C C . PRO A 1 141 ? 8.572 -0.610 -10.665 1.00 95.94 141 PRO A C 1
ATOM 1124 O O . PRO A 1 141 ? 7.481 -1.095 -10.369 1.00 95.94 141 PRO A O 1
ATOM 1127 N N . LYS A 1 142 ? 9.266 -0.983 -11.737 1.00 95.44 142 LYS A N 1
ATOM 1128 C CA . LYS A 1 142 ? 8.888 -2.078 -12.626 1.00 95.44 142 LYS A CA 1
ATOM 1129 C C . LYS A 1 142 ? 10.057 -3.034 -12.767 1.00 95.44 142 LYS A C 1
ATOM 1131 O O . LYS A 1 142 ? 11.217 -2.616 -12.708 1.00 95.44 142 LYS A O 1
ATOM 1136 N N . LYS A 1 143 ? 9.756 -4.307 -12.992 1.00 95.19 143 LYS A N 1
ATOM 1137 C CA . LYS A 1 143 ? 10.750 -5.349 -13.243 1.00 95.19 143 LYS A CA 1
ATOM 1138 C C . LYS A 1 143 ? 10.312 -6.155 -14.454 1.00 95.19 143 LYS A C 1
ATOM 1140 O O . LYS A 1 143 ? 9.175 -6.604 -14.513 1.00 95.19 143 LYS A O 1
ATOM 1145 N N . ASP A 1 144 ? 11.187 -6.247 -15.451 1.00 93.50 144 ASP A N 1
ATOM 1146 C CA . ASP A 1 144 ? 10.927 -6.972 -16.704 1.00 93.50 144 ASP A CA 1
ATOM 1147 C C . ASP A 1 144 ? 9.615 -6.539 -17.390 1.00 93.50 144 ASP A C 1
ATOM 1149 O O . ASP A 1 144 ? 8.827 -7.347 -17.874 1.00 93.50 144 ASP A O 1
ATOM 1153 N N . GLY A 1 145 ? 9.344 -5.227 -17.366 1.00 92.31 145 GLY A N 1
ATOM 1154 C CA . GLY A 1 145 ? 8.126 -4.623 -17.917 1.00 92.31 145 GLY A CA 1
ATOM 1155 C C . GLY A 1 145 ? 6.866 -4.789 -17.058 1.00 92.31 145 GLY A C 1
ATOM 1156 O O . GLY A 1 145 ? 5.852 -4.155 -17.354 1.00 92.31 145 GLY A O 1
ATOM 1157 N N . LYS A 1 146 ? 6.923 -5.573 -15.977 1.00 93.50 146 LYS A N 1
ATOM 1158 C CA . LYS A 1 146 ? 5.803 -5.837 -15.066 1.00 93.50 146 LYS A CA 1
ATOM 1159 C C . LYS A 1 146 ? 5.784 -4.856 -13.898 1.00 93.50 146 LYS A C 1
ATOM 1161 O O . LYS A 1 146 ? 6.827 -4.364 -13.463 1.00 93.50 146 LYS A O 1
ATOM 1166 N N . ASP A 1 147 ? 4.580 -4.562 -13.415 1.00 95.38 147 ASP A N 1
ATOM 1167 C CA . ASP A 1 147 ? 4.386 -3.785 -12.192 1.00 95.38 147 ASP A CA 1
ATOM 1168 C C . ASP A 1 147 ? 4.789 -4.616 -10.969 1.00 95.38 147 ASP A C 1
ATOM 1170 O O . ASP A 1 147 ? 4.576 -5.824 -10.936 1.00 95.38 147 ASP A O 1
ATOM 1174 N N . CYS A 1 148 ? 5.383 -3.951 -9.985 1.00 96.94 148 CYS A N 1
ATOM 1175 C CA . CYS A 1 148 ? 5.935 -4.559 -8.778 1.00 96.94 148 CYS A CA 1
ATOM 1176 C C . CYS A 1 148 ? 5.013 -4.440 -7.559 1.00 96.94 148 CYS A C 1
ATOM 1178 O O . CYS A 1 148 ? 5.438 -4.778 -6.455 1.00 96.94 148 CYS A O 1
ATOM 1180 N N . PHE A 1 149 ? 3.826 -3.842 -7.722 1.00 98.25 149 PHE A N 1
ATOM 1181 C CA . PHE A 1 149 ? 2.869 -3.558 -6.642 1.00 98.25 149 PHE A CA 1
ATOM 1182 C C . PHE A 1 149 ? 3.474 -2.794 -5.446 1.00 98.25 149 PHE A C 1
ATOM 1184 O O . PHE A 1 149 ? 2.933 -2.788 -4.347 1.00 98.25 149 PHE A O 1
ATOM 1191 N N . ASN A 1 150 ? 4.608 -2.116 -5.647 1.00 98.19 150 ASN A N 1
ATOM 1192 C CA . ASN A 1 150 ? 5.309 -1.364 -4.613 1.00 98.19 150 ASN A CA 1
ATOM 1193 C C . ASN A 1 150 ? 5.091 0.129 -4.842 1.00 98.19 150 ASN A C 1
ATOM 1195 O O . ASN A 1 150 ? 5.849 0.789 -5.553 1.00 98.19 150 ASN A O 1
ATOM 1199 N N . TYR A 1 151 ? 4.025 0.661 -4.255 1.00 98.38 151 TYR A N 1
ATOM 1200 C CA . TYR A 1 151 ? 3.649 2.062 -4.445 1.00 98.38 151 TYR A CA 1
ATOM 1201 C C . TYR A 1 151 ? 4.103 2.984 -3.316 1.00 98.38 151 TYR A C 1
ATOM 1203 O O . TYR A 1 151 ? 4.016 4.197 -3.480 1.00 98.38 151 TYR A O 1
ATOM 1211 N N . TRP A 1 152 ? 4.613 2.421 -2.221 1.00 97.12 152 TRP A N 1
ATOM 1212 C CA . TRP A 1 152 ? 5.085 3.114 -1.015 1.00 97.12 152 TRP A CA 1
ATOM 1213 C C . TRP A 1 152 ? 6.615 3.090 -0.861 1.00 97.12 152 TRP A C 1
ATOM 1215 O O . TRP A 1 152 ? 7.139 3.368 0.212 1.00 97.12 152 TRP A O 1
ATOM 1225 N N . GLY A 1 153 ? 7.349 2.733 -1.918 1.00 96.12 153 GLY A N 1
ATOM 1226 C CA . GLY A 1 153 ? 8.802 2.903 -1.969 1.00 96.12 153 GLY A CA 1
ATOM 1227 C C . GLY A 1 153 ? 9.607 1.950 -1.076 1.00 96.12 153 GLY A C 1
ATOM 1228 O O . GLY A 1 153 ? 10.743 2.261 -0.712 1.00 96.12 153 GLY A O 1
ATOM 1229 N N . PHE A 1 154 ? 9.063 0.779 -0.736 1.00 97.62 154 PHE A N 1
ATOM 1230 C CA . PHE A 1 154 ? 9.730 -0.168 0.161 1.00 97.62 154 PHE A CA 1
ATOM 1231 C C . PHE A 1 154 ? 11.014 -0.758 -0.448 1.00 97.62 154 PHE A C 1
ATOM 1233 O O . PHE A 1 154 ? 11.031 -1.184 -1.608 1.00 97.62 154 PHE A O 1
ATOM 1240 N N . ARG A 1 155 ? 12.089 -0.818 0.347 1.00 97.12 155 ARG A N 1
ATOM 1241 C CA . ARG A 1 155 ? 13.419 -1.328 -0.041 1.00 97.12 155 ARG A CA 1
ATOM 1242 C C . ARG A 1 155 ? 13.867 -2.479 0.867 1.00 97.12 155 ARG A C 1
ATOM 1244 O O . ARG A 1 155 ? 14.803 -2.340 1.651 1.00 97.12 155 ARG A O 1
ATOM 1251 N N . GLY A 1 156 ? 13.182 -3.614 0.776 1.00 94.44 156 GLY A N 1
ATOM 1252 C CA . GLY A 1 156 ? 13.519 -4.834 1.515 1.00 94.44 156 GLY A CA 1
ATOM 1253 C C . GLY A 1 156 ? 14.499 -5.748 0.776 1.00 94.44 156 GLY A C 1
ATOM 1254 O O . GLY A 1 156 ? 14.932 -5.457 -0.337 1.00 94.44 156 GLY A O 1
ATOM 1255 N N . SER A 1 157 ? 14.848 -6.886 1.387 1.00 94.62 157 SER A N 1
ATOM 1256 C CA . SER A 1 157 ? 15.709 -7.927 0.793 1.00 94.62 157 SER A CA 1
ATOM 1257 C C . SER A 1 157 ? 15.033 -8.712 -0.339 1.00 94.62 157 SER A C 1
ATOM 1259 O O . SER A 1 157 ? 15.718 -9.188 -1.243 1.00 94.62 157 SER A O 1
ATOM 1261 N N . TYR A 1 158 ? 13.705 -8.822 -0.303 1.00 94.62 158 TYR A N 1
ATOM 1262 C CA . TYR A 1 158 ? 12.920 -9.635 -1.226 1.00 94.62 158 TYR A CA 1
ATOM 1263 C C . TYR A 1 158 ? 12.862 -9.052 -2.646 1.00 94.62 158 TYR A C 1
ATOM 1265 O O . TYR A 1 158 ? 12.645 -7.849 -2.819 1.00 94.62 158 TYR A O 1
ATOM 1273 N N . ASN A 1 159 ? 13.049 -9.937 -3.635 1.00 95.06 159 ASN A N 1
ATOM 1274 C CA . ASN A 1 159 ? 12.885 -9.724 -5.078 1.00 95.06 159 ASN A CA 1
ATOM 1275 C C . ASN A 1 159 ? 13.238 -8.301 -5.556 1.00 95.06 159 ASN A C 1
ATOM 1277 O O . ASN A 1 159 ? 12.418 -7.577 -6.122 1.00 95.06 159 ASN A O 1
ATOM 1281 N N . LYS A 1 160 ? 14.474 -7.866 -5.296 1.00 96.31 160 LYS A N 1
ATOM 1282 C CA . LYS A 1 160 ? 14.903 -6.496 -5.594 1.00 96.31 160 LYS A CA 1
ATOM 1283 C C . LYS A 1 160 ? 14.897 -6.191 -7.095 1.00 96.31 160 LYS A C 1
ATOM 1285 O O . LYS A 1 160 ? 15.248 -7.019 -7.942 1.00 96.31 160 LYS A O 1
ATOM 1290 N N . THR A 1 161 ? 14.536 -4.954 -7.406 1.00 95.19 161 THR A N 1
ATOM 1291 C CA . THR A 1 161 ? 14.830 -4.283 -8.677 1.00 95.19 161 THR A CA 1
ATOM 1292 C C . THR A 1 161 ? 16.293 -3.836 -8.720 1.00 95.19 161 THR A C 1
ATOM 1294 O O . THR A 1 161 ? 16.958 -3.767 -7.685 1.00 95.19 161 THR A O 1
ATOM 1297 N N . LYS A 1 162 ? 16.795 -3.451 -9.902 1.00 93.69 162 LYS A N 1
ATOM 1298 C CA . LYS A 1 162 ? 18.150 -2.878 -10.047 1.00 93.69 162 LYS A CA 1
ATOM 1299 C C . LYS A 1 162 ? 18.350 -1.608 -9.204 1.00 93.69 162 LYS A C 1
ATOM 1301 O O . LYS A 1 162 ? 19.443 -1.356 -8.721 1.00 93.69 162 LYS A O 1
ATOM 1306 N N . SER A 1 163 ? 17.276 -0.850 -8.979 1.00 92.81 163 SER A N 1
ATOM 1307 C CA . SER A 1 163 ? 17.229 0.344 -8.121 1.00 92.81 163 SER A CA 1
ATOM 1308 C C . SER A 1 163 ? 17.075 0.054 -6.618 1.00 92.81 163 SER A C 1
ATOM 1310 O O . SER A 1 163 ? 16.966 0.982 -5.820 1.00 92.81 163 SER A O 1
ATOM 1312 N N . GLY A 1 164 ? 17.011 -1.218 -6.213 1.00 95.88 164 GLY A N 1
ATOM 1313 C CA . GLY A 1 164 ? 16.944 -1.628 -4.807 1.00 95.88 164 GLY A CA 1
ATOM 1314 C C . GLY A 1 164 ? 15.549 -1.633 -4.172 1.00 95.88 164 GLY A C 1
ATOM 1315 O O . GLY A 1 164 ? 15.423 -2.036 -3.019 1.00 95.88 164 GLY A O 1
ATOM 1316 N N . TYR A 1 165 ? 14.498 -1.240 -4.896 1.00 97.44 165 TYR A N 1
ATOM 1317 C CA . TYR A 1 165 ? 13.111 -1.422 -4.446 1.00 97.44 165 TYR A CA 1
ATOM 1318 C C . TYR A 1 165 ? 12.709 -2.892 -4.495 1.00 97.44 165 TYR A C 1
ATOM 1320 O O . TYR A 1 165 ? 13.078 -3.585 -5.447 1.00 97.44 165 TYR A O 1
ATOM 1328 N N . SER A 1 166 ? 11.922 -3.346 -3.521 1.00 97.69 166 SER A N 1
ATOM 1329 C CA . SER A 1 166 ? 11.307 -4.676 -3.562 1.00 97.69 166 SER A CA 1
ATOM 1330 C C . SER A 1 166 ? 10.241 -4.750 -4.652 1.00 97.69 166 SER A C 1
ATOM 1332 O O . SER A 1 166 ? 9.515 -3.779 -4.873 1.00 97.69 166 SER A O 1
ATOM 1334 N N . CYS A 1 167 ? 10.156 -5.894 -5.322 1.00 97.69 167 CYS A N 1
ATOM 1335 C CA . CYS A 1 167 ? 9.133 -6.186 -6.315 1.00 97.69 167 CYS A CA 1
ATOM 1336 C C . CYS A 1 167 ? 8.229 -7.302 -5.791 1.00 97.69 167 CYS A C 1
ATOM 1338 O O . CYS A 1 167 ? 8.682 -8.433 -5.646 1.00 97.69 167 CYS A O 1
ATOM 1340 N N . PHE A 1 168 ? 6.992 -6.968 -5.438 1.00 98.00 168 PHE A N 1
ATOM 1341 C CA . PHE A 1 168 ? 6.022 -7.936 -4.939 1.00 98.00 168 PHE A CA 1
ATOM 1342 C C . PHE A 1 168 ? 5.326 -8.632 -6.106 1.00 98.00 168 PHE A C 1
ATOM 1344 O O . PHE A 1 168 ? 5.141 -8.038 -7.170 1.00 98.00 168 PHE A O 1
ATOM 1351 N N . ASP A 1 169 ? 4.937 -9.883 -5.893 1.00 96.12 169 ASP A N 1
ATOM 1352 C CA . ASP A 1 169 ? 4.332 -10.725 -6.923 1.00 96.12 169 ASP A CA 1
ATOM 1353 C C . ASP A 1 169 ? 2.818 -10.486 -7.043 1.00 96.12 169 ASP A C 1
ATOM 1355 O O . ASP A 1 169 ? 2.235 -10.733 -8.101 1.00 96.12 169 ASP A O 1
ATOM 1359 N N . SER A 1 170 ? 2.176 -9.980 -5.983 1.00 97.50 170 SER A N 1
ATOM 1360 C CA . SER A 1 170 ? 0.737 -9.714 -5.964 1.00 97.50 170 SER A CA 1
ATOM 1361 C C . SER A 1 170 ? 0.338 -8.541 -5.054 1.00 97.50 170 SER A C 1
ATOM 1363 O O . SER A 1 170 ? 1.096 -8.166 -4.150 1.00 97.50 170 SER A O 1
ATOM 1365 N N . PRO A 1 171 ? -0.867 -7.967 -5.252 1.00 97.69 171 PRO A N 1
ATOM 1366 C CA . PRO A 1 171 ? -1.468 -7.011 -4.325 1.00 97.69 171 PRO A CA 1
ATOM 1367 C C . PRO A 1 171 ? -1.511 -7.491 -2.870 1.00 97.69 171 PRO A C 1
ATOM 1369 O O . PRO A 1 171 ? -1.188 -6.722 -1.973 1.00 97.69 171 PRO A O 1
ATOM 1372 N N . GLU A 1 172 ? -1.877 -8.751 -2.636 1.00 97.50 172 GLU A N 1
ATOM 1373 C CA . GLU A 1 172 ? -2.054 -9.349 -1.305 1.00 97.50 172 GLU A CA 1
ATOM 1374 C C . GLU A 1 172 ? -0.733 -9.441 -0.543 1.00 97.50 172 GLU A C 1
ATOM 1376 O O . GLU A 1 172 ? -0.703 -9.249 0.667 1.00 97.50 172 GLU A O 1
ATOM 1381 N N . GLN A 1 173 ? 0.361 -9.753 -1.245 1.00 97.25 173 GLN A N 1
ATOM 1382 C CA . GLN A 1 173 ? 1.692 -9.801 -0.641 1.00 97.25 173 GLN A CA 1
ATOM 1383 C C . GLN A 1 173 ? 2.192 -8.400 -0.284 1.00 97.25 173 GLN A C 1
ATOM 1385 O O . GLN A 1 173 ? 2.912 -8.225 0.697 1.00 97.25 173 GLN A O 1
ATOM 1390 N N . ALA A 1 174 ? 1.865 -7.421 -1.124 1.00 97.06 174 ALA A N 1
ATOM 1391 C CA . ALA A 1 174 ? 2.317 -6.059 -0.946 1.00 97.06 174 ALA A CA 1
ATOM 1392 C C . ALA A 1 174 ? 1.593 -5.375 0.232 1.00 97.06 174 ALA A C 1
ATOM 1394 O O . ALA A 1 174 ? 2.253 -4.740 1.052 1.00 97.06 174 ALA A O 1
ATOM 1395 N N . VAL A 1 175 ? 0.258 -5.476 0.308 1.00 96.25 175 VAL A N 1
ATOM 1396 C CA . VAL A 1 175 ? -0.581 -4.805 1.330 1.00 96.25 175 VAL A CA 1
ATOM 1397 C C . VAL A 1 175 ? -0.475 -5.476 2.693 1.00 96.25 175 VAL A C 1
ATOM 1399 O O . VAL A 1 175 ? -0.300 -4.736 3.684 1.00 96.25 175 VAL A O 1
#

pLDDT: mean 78.34, std 22.68, range [33.44, 98.5]

Foldseek 3Di:
DPPVVVVVVVVVVVVVVVVVVVVVVVVVVVVVVVVVVVVVVDDDPPPDDPDPDDDDDDDDDPPDPDPDPLPLDPDPPPPPPPPPPPPDDPQLVSQLVSVCVQLPPAPLNQLSNVLSNDHPVSSVVVSVLLCVQCVSHVNADDDPNHGQLASNQDQDPACADPVRGHRHPGSNRRD

Secondary structure (DSSP, 8-state):
-HHHHHHHHHHHHHHHHHHHHHHHHHHHHHHHHHHHHHHTT--------------------TTSSSTT---------STTTTSSTTT--HHHHHHHHHHHHHHTTSGGGGGHHHHHHS-HHHHHHHHHHHHHHHTTTTT--EETTEE----S----STTB-TTS-B--SSHHHH-